Protein AF-M1ERS5-F1 (afdb_monomer)

InterPro domains:
  IPR036941 Receptor L-domain superfamily [G3DSA:3.80.20.20] (13-73)

Structure (mmCIF, N/CA/C/O backbone):
data_AF-M1ERS5-F1
#
_entry.id   AF-M1ERS5-F1
#
loop_
_atom_site.group_PDB
_atom_site.id
_atom_site.type_symbol
_atom_site.label_atom_id
_atom_site.label_alt_id
_atom_site.label_comp_id
_atom_site.label_asym_id
_atom_site.label_entity_id
_atom_site.label_seq_id
_atom_site.pdbx_PDB_ins_code
_atom_site.Cartn_x
_atom_site.Cartn_y
_atom_site.Cartn_z
_atom_site.occupancy
_atom_site.B_iso_or_equiv
_atom_site.auth_seq_id
_atom_site.auth_comp_id
_atom_site.auth_asym_id
_atom_site.auth_atom_id
_atom_site.pdbx_PDB_model_num
ATOM 1 N N . GLU A 1 1 ? 28.336 -0.125 -26.155 1.00 53.84 1 GLU A N 1
ATOM 2 C CA . GLU A 1 1 ? 27.143 0.703 -26.429 1.00 53.84 1 GLU A CA 1
ATOM 3 C C . GLU A 1 1 ? 27.620 2.121 -26.701 1.00 53.84 1 GLU A C 1
ATOM 5 O O . GLU A 1 1 ? 28.334 2.650 -25.861 1.00 53.84 1 GLU A O 1
ATOM 10 N N . ASP A 1 2 ? 27.315 2.683 -27.872 1.00 71.69 2 ASP A N 1
ATOM 11 C CA . ASP A 1 2 ? 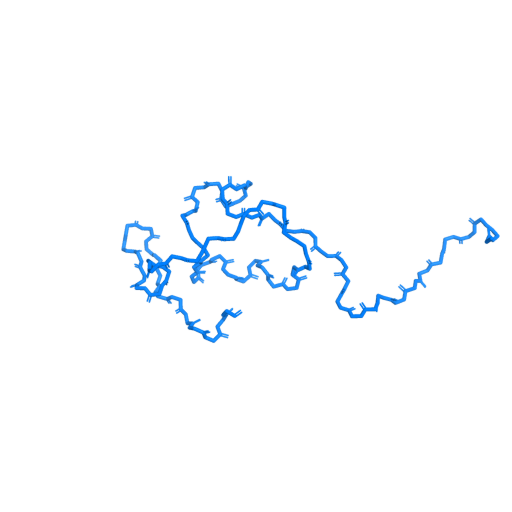27.928 3.887 -28.480 1.00 71.69 2 ASP A CA 1
ATOM 12 C C . ASP A 1 2 ? 27.687 5.229 -27.749 1.00 71.69 2 ASP A C 1
ATOM 14 O O . ASP A 1 2 ? 27.460 6.257 -28.377 1.00 71.69 2 ASP A O 1
ATOM 18 N N . GLY A 1 3 ? 27.653 5.249 -26.414 1.00 84.00 3 GLY A N 1
ATOM 19 C CA . GLY A 1 3 ? 27.424 6.458 -25.611 1.00 84.00 3 GLY A CA 1
ATOM 20 C C . GLY A 1 3 ? 26.005 7.037 -25.706 1.00 84.00 3 GLY A C 1
ATOM 21 O O . GLY A 1 3 ? 25.687 8.005 -25.018 1.00 84.00 3 GLY A O 1
ATOM 22 N N . VAL A 1 4 ? 25.126 6.438 -26.514 1.00 88.00 4 VAL A N 1
ATOM 23 C CA . VAL A 1 4 ? 23.735 6.871 -26.682 1.00 88.00 4 VAL A CA 1
ATOM 24 C C . VAL A 1 4 ? 22.833 6.146 -25.687 1.00 88.00 4 VAL A C 1
ATOM 26 O O . VAL A 1 4 ? 22.764 4.917 -25.670 1.00 88.00 4 VAL A O 1
ATOM 29 N N . ARG A 1 5 ? 22.084 6.910 -24.885 1.00 90.00 5 ARG A N 1
ATOM 30 C CA . ARG A 1 5 ? 21.048 6.365 -23.997 1.00 90.00 5 ARG A CA 1
ATOM 31 C C . ARG A 1 5 ? 19.894 5.812 -24.835 1.00 90.00 5 ARG A C 1
ATOM 33 O O . ARG A 1 5 ? 19.307 6.540 -25.631 1.00 90.00 5 ARG A O 1
ATOM 40 N N . LYS A 1 6 ? 19.554 4.537 -24.639 1.00 90.81 6 LYS A N 1
ATOM 41 C CA . LYS A 1 6 ? 18.437 3.863 -25.316 1.00 90.81 6 LYS A CA 1
ATOM 42 C C . LYS A 1 6 ? 17.375 3.464 -24.299 1.00 90.81 6 LYS A C 1
ATOM 44 O O . LYS A 1 6 ? 17.695 3.029 -23.196 1.00 90.81 6 LYS A O 1
ATOM 49 N N . CYS A 1 7 ? 16.108 3.584 -24.678 1.00 92.25 7 CYS A N 1
ATOM 50 C CA . CYS A 1 7 ? 15.004 3.045 -23.892 1.00 92.25 7 CYS A CA 1
ATOM 51 C C . CYS A 1 7 ? 14.761 1.585 -24.292 1.00 92.25 7 CYS A C 1
ATOM 53 O O . CYS A 1 7 ? 14.630 1.280 -25.477 1.00 92.25 7 CYS A O 1
ATOM 55 N N . LYS A 1 8 ? 14.645 0.693 -23.306 1.00 94.00 8 LYS A N 1
ATOM 56 C CA . LYS A 1 8 ? 14.128 -0.671 -23.485 1.00 94.00 8 LYS A CA 1
ATOM 57 C C . LYS A 1 8 ? 12.781 -0.761 -22.771 1.00 94.00 8 LYS A C 1
ATOM 59 O O . LYS A 1 8 ? 12.610 -0.168 -21.706 1.00 94.00 8 LYS A O 1
ATOM 64 N N . LYS A 1 9 ? 11.826 -1.496 -23.345 1.00 94.81 9 LYS A N 1
ATOM 65 C CA . LYS A 1 9 ? 10.599 -1.851 -22.620 1.00 94.81 9 LYS A CA 1
ATOM 66 C C . LYS A 1 9 ? 10.960 -2.672 -21.378 1.00 94.81 9 LYS A C 1
ATOM 68 O O . LYS A 1 9 ? 11.844 -3.526 -21.442 1.00 94.81 9 LYS A O 1
ATOM 73 N N . CYS A 1 10 ? 10.270 -2.406 -20.275 1.00 94.62 10 CYS A N 1
ATOM 74 C CA . CYS A 1 10 ? 10.369 -3.219 -19.070 1.00 94.62 10 CYS A CA 1
ATOM 75 C C . CYS A 1 10 ? 9.846 -4.633 -19.358 1.00 94.62 10 CYS A C 1
ATOM 77 O O . CYS A 1 10 ? 8.883 -4.805 -20.109 1.00 94.62 10 CYS A O 1
ATOM 79 N N . GLU A 1 11 ? 10.480 -5.637 -18.763 1.00 93.75 11 GLU A N 1
ATOM 80 C CA . GLU A 1 11 ? 9.932 -6.991 -18.722 1.00 93.75 11 GLU A CA 1
ATOM 81 C C . GLU A 1 11 ? 8.896 -7.028 -17.592 1.00 93.75 11 GLU A C 1
ATOM 83 O O . GLU A 1 11 ? 9.242 -6.952 -16.416 1.00 93.75 11 GLU A O 1
ATOM 88 N N . GLY A 1 12 ? 7.611 -7.044 -17.962 1.00 93.25 12 GLY A N 1
ATOM 89 C CA . GLY A 1 12 ? 6.506 -6.856 -17.018 1.00 93.25 12 GLY A CA 1
ATOM 90 C C . GLY A 1 12 ? 6.311 -5.391 -16.586 1.00 93.25 12 GLY A C 1
ATOM 91 O O . GLY A 1 12 ? 6.697 -4.469 -17.315 1.00 93.25 12 GLY A O 1
ATOM 92 N N . PRO A 1 13 ? 5.672 -5.145 -15.424 1.00 93.38 13 PRO A N 1
ATOM 93 C CA . PRO A 1 13 ? 5.526 -3.803 -14.869 1.00 93.38 13 PRO A CA 1
ATOM 94 C C . PRO A 1 13 ? 6.887 -3.140 -14.631 1.00 93.38 13 PRO A C 1
ATOM 96 O O . PRO A 1 13 ? 7.817 -3.760 -14.118 1.00 93.38 13 PRO A O 1
ATOM 99 N N . CYS A 1 14 ? 7.011 -1.860 -14.982 1.00 95.00 14 CYS A N 1
ATOM 100 C CA . CYS A 1 14 ? 8.244 -1.123 -14.726 1.00 95.00 14 CYS A CA 1
ATOM 101 C C . CYS A 1 14 ? 8.507 -0.965 -13.226 1.00 95.00 14 CYS A C 1
ATOM 103 O O . CYS A 1 14 ? 7.577 -0.810 -12.434 1.00 95.00 14 CYS A O 1
ATOM 105 N N . ARG A 1 15 ? 9.794 -0.952 -12.854 1.00 96.06 15 ARG A N 1
ATOM 106 C CA . ARG A 1 15 ? 10.219 -0.832 -11.459 1.00 96.06 15 ARG A CA 1
ATOM 107 C C . ARG A 1 15 ? 9.649 0.442 -10.829 1.00 96.06 15 ARG A C 1
ATOM 109 O O . ARG A 1 15 ? 10.019 1.546 -11.221 1.00 96.06 15 ARG A O 1
ATOM 116 N N . LYS A 1 16 ? 8.813 0.272 -9.807 1.00 96.69 16 LYS A N 1
ATOM 117 C CA . LYS A 1 16 ? 8.283 1.342 -8.956 1.00 96.69 16 LYS A CA 1
ATOM 118 C C . LYS A 1 16 ? 8.524 0.956 -7.501 1.00 96.69 16 LYS A C 1
ATOM 120 O O . LYS A 1 16 ? 8.041 -0.083 -7.050 1.00 96.69 16 LYS A O 1
ATOM 125 N N . VAL A 1 17 ? 9.290 1.783 -6.793 1.00 96.88 17 VAL A N 1
ATOM 126 C CA . VAL A 1 17 ? 9.529 1.628 -5.354 1.00 96.88 17 VAL A CA 1
ATOM 127 C C . VAL A 1 17 ? 8.494 2.458 -4.603 1.00 96.88 17 VAL A C 1
ATOM 129 O O . VAL A 1 17 ? 8.286 3.620 -4.946 1.00 96.88 17 VAL A O 1
ATOM 132 N N . CYS A 1 18 ? 7.849 1.860 -3.607 1.00 97.69 18 CYS A N 1
ATOM 133 C CA . CYS A 1 18 ? 6.845 2.506 -2.764 1.00 97.69 18 CYS A C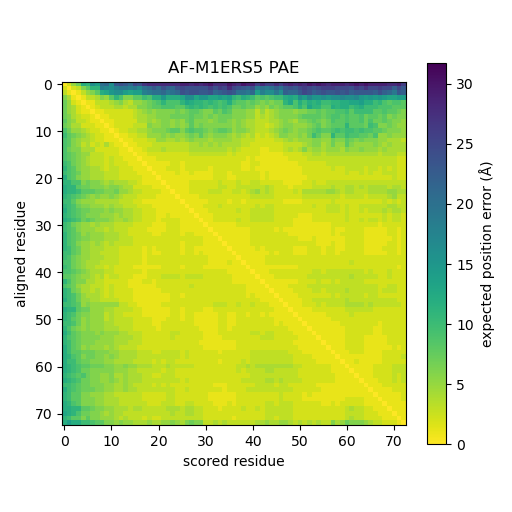A 1
ATOM 134 C C . CYS A 1 18 ? 7.212 2.344 -1.289 1.00 97.69 18 CYS A C 1
ATOM 136 O O . CYS A 1 18 ? 7.898 1.387 -0.927 1.00 97.69 18 CYS A O 1
ATOM 138 N N . ASN A 1 19 ? 6.771 3.269 -0.442 1.00 98.25 19 ASN A N 1
ATOM 139 C CA . ASN A 1 19 ? 7.013 3.171 0.995 1.00 98.25 19 ASN A CA 1
ATOM 140 C C . ASN A 1 19 ? 6.147 2.067 1.611 1.00 98.25 19 ASN A C 1
ATOM 142 O O . ASN A 1 19 ? 5.008 1.857 1.197 1.00 98.25 19 ASN A O 1
ATOM 146 N N . GLY A 1 20 ? 6.704 1.358 2.588 1.00 98.00 20 GLY A N 1
ATOM 147 C CA . GLY A 1 20 ? 5.967 0.430 3.436 1.00 98.00 20 GLY A CA 1
ATOM 148 C C . GLY A 1 20 ? 5.254 1.137 4.587 1.00 98.00 20 GLY A C 1
ATOM 149 O O . GLY A 1 20 ? 5.441 2.332 4.831 1.00 98.00 20 GLY A O 1
ATOM 150 N N . ILE A 1 21 ? 4.449 0.373 5.315 1.00 98.12 21 ILE A N 1
ATOM 151 C CA . ILE A 1 21 ? 3.789 0.808 6.545 1.00 98.12 21 ILE A CA 1
ATOM 152 C C . ILE A 1 21 ? 4.840 1.273 7.565 1.00 98.12 21 ILE A C 1
ATOM 154 O O . ILE A 1 21 ? 5.918 0.693 7.665 1.00 98.12 21 ILE A O 1
ATOM 158 N N . GLY A 1 22 ? 4.547 2.349 8.300 1.00 96.12 22 GLY A N 1
ATOM 159 C CA . GLY A 1 22 ? 5.476 2.954 9.259 1.00 96.12 22 GLY A CA 1
ATOM 160 C C . GLY A 1 22 ? 6.524 3.887 8.637 1.00 96.12 22 GLY A C 1
ATOM 161 O O . GLY A 1 22 ? 7.298 4.501 9.373 1.00 96.12 22 GLY A O 1
ATOM 162 N N . ILE A 1 23 ? 6.538 4.059 7.308 1.00 96.75 23 ILE A N 1
ATOM 163 C CA . ILE A 1 23 ? 7.510 4.901 6.597 1.00 96.75 23 ILE A CA 1
ATOM 164 C C . ILE A 1 23 ? 6.807 5.978 5.765 1.00 96.75 23 ILE A C 1
ATOM 166 O O . ILE A 1 23 ? 5.827 5.721 5.068 1.00 96.75 23 ILE A O 1
ATOM 170 N N . GLY A 1 24 ? 7.351 7.199 5.800 1.00 95.38 24 GLY A N 1
ATOM 171 C CA . GLY A 1 24 ? 6.903 8.309 4.959 1.00 95.38 24 GLY A CA 1
ATOM 172 C C . GLY A 1 24 ? 5.423 8.631 5.163 1.00 95.38 24 GLY A C 1
ATOM 173 O O . GLY A 1 24 ? 4.994 8.925 6.276 1.00 95.38 24 GLY A O 1
ATOM 174 N N . GLU A 1 25 ? 4.649 8.551 4.084 1.00 94.69 25 GLU A N 1
ATOM 175 C CA . GLU A 1 25 ? 3.200 8.794 4.088 1.00 94.69 25 GLU A CA 1
ATOM 176 C C . GLU A 1 25 ? 2.404 7.783 4.935 1.00 94.69 25 GLU A C 1
ATOM 178 O O . GLU A 1 25 ? 1.292 8.084 5.358 1.00 94.69 25 GLU A O 1
ATOM 183 N N . PHE A 1 26 ? 2.985 6.619 5.253 1.00 96.88 26 PHE A N 1
ATOM 184 C CA . PHE A 1 26 ? 2.352 5.582 6.072 1.00 96.88 26 PHE A CA 1
ATOM 185 C C . PHE A 1 26 ? 2.890 5.523 7.505 1.00 96.88 26 PHE A C 1
ATOM 187 O O . PHE A 1 26 ? 2.660 4.532 8.197 1.00 96.88 26 PHE A O 1
ATOM 194 N N . LYS A 1 27 ? 3.601 6.558 7.970 1.00 96.62 27 LYS A N 1
ATOM 19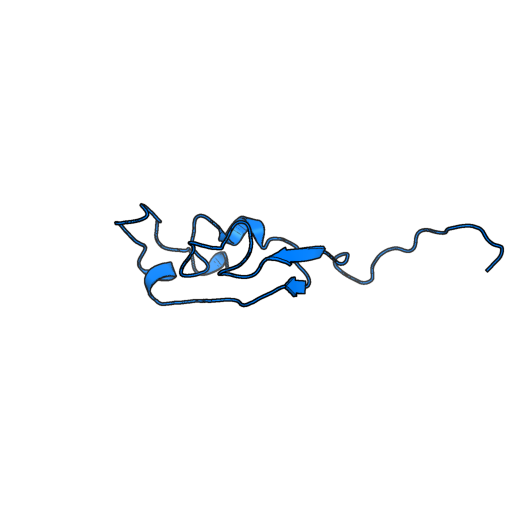5 C CA . LYS A 1 27 ? 4.236 6.580 9.298 1.00 96.62 27 LYS A CA 1
ATOM 196 C C . LYS A 1 27 ? 3.265 6.289 10.446 1.00 96.62 27 LYS A C 1
ATOM 198 O O . LYS A 1 27 ? 3.568 5.462 11.297 1.00 96.62 27 LYS A O 1
ATOM 203 N N . ASP A 1 28 ? 2.096 6.921 10.425 1.00 95.38 28 ASP A N 1
ATOM 204 C CA . ASP A 1 28 ? 1.077 6.781 11.477 1.00 95.38 28 ASP A CA 1
ATOM 205 C C . ASP A 1 28 ? -0.008 5.756 11.101 1.00 95.38 28 ASP A C 1
ATOM 207 O O . ASP A 1 28 ? -1.085 5.698 11.692 1.00 95.38 28 ASP A O 1
ATOM 211 N N . THR A 1 29 ? 0.259 4.946 10.074 1.00 96.25 29 THR A N 1
ATOM 212 C CA . THR A 1 29 ? -0.652 3.906 9.609 1.00 96.25 29 THR A CA 1
ATOM 213 C C . THR A 1 29 ? 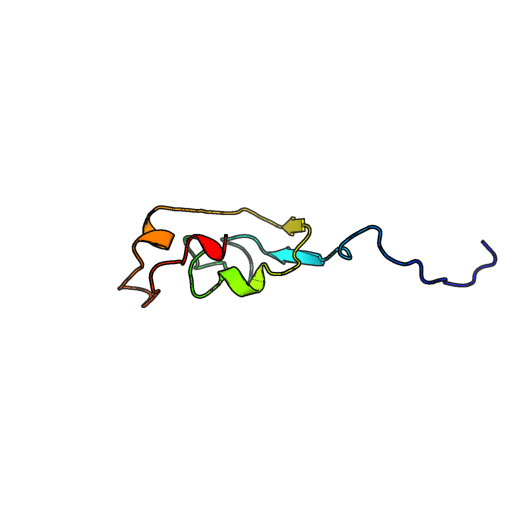-0.317 2.588 10.290 1.00 96.25 29 THR A C 1
ATOM 215 O O . THR A 1 29 ? 0.817 2.127 10.250 1.00 96.25 29 THR A O 1
ATOM 218 N N . LEU A 1 30 ? -1.325 1.944 10.877 1.00 96.25 30 LEU A N 1
ATOM 219 C CA . LEU A 1 30 ? -1.145 0.662 11.559 1.00 96.25 30 LEU A CA 1
ATOM 220 C C . LEU A 1 30 ? -1.084 -0.533 10.585 1.00 96.25 30 LEU A C 1
ATOM 222 O O . LEU A 1 30 ? -0.359 -1.498 10.822 1.00 96.25 30 LEU A O 1
ATOM 226 N N . SER A 1 31 ? -1.866 -0.488 9.503 1.00 98.00 31 SER A N 1
ATOM 227 C CA . SER A 1 31 ? -2.026 -1.583 8.539 1.00 98.00 31 SER A CA 1
ATOM 228 C C . SER A 1 31 ? -2.448 -1.061 7.162 1.00 98.00 31 SER A C 1
ATOM 230 O O . SER A 1 31 ? -3.062 0.005 7.052 1.00 98.00 31 SER A O 1
ATOM 232 N N . ILE A 1 32 ? -2.156 -1.831 6.113 1.00 98.12 32 ILE A N 1
ATOM 233 C CA . ILE A 1 32 ? -2.771 -1.657 4.794 1.00 98.12 32 ILE A CA 1
ATOM 234 C C . ILE A 1 32 ? -4.287 -1.754 4.963 1.00 98.12 32 ILE A C 1
ATOM 236 O O . ILE A 1 32 ? -4.786 -2.692 5.577 1.00 98.12 32 ILE A O 1
ATOM 240 N N . ASN A 1 33 ? -5.022 -0.770 4.460 1.00 97.81 33 ASN A N 1
ATOM 241 C CA . ASN A 1 33 ? -6.454 -0.630 4.693 1.00 97.81 33 ASN A CA 1
ATOM 242 C C . ASN A 1 33 ? -7.159 0.006 3.481 1.00 97.81 33 ASN A C 1
ATOM 244 O O . ASN A 1 33 ? -6.525 0.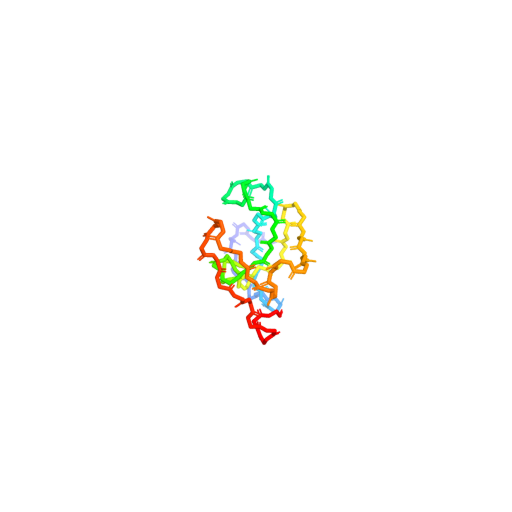356 2.484 1.00 97.81 33 ASN A O 1
ATOM 248 N N . ALA A 1 34 ? -8.480 0.186 3.573 1.00 97.75 34 ALA A N 1
ATOM 249 C CA . ALA A 1 34 ? -9.298 0.697 2.472 1.00 97.75 34 ALA A CA 1
ATOM 250 C C . ALA A 1 34 ? -8.897 2.098 1.967 1.00 97.75 34 ALA A C 1
ATOM 252 O O . ALA A 1 34 ? -9.157 2.425 0.808 1.00 97.75 34 ALA A O 1
ATOM 253 N N . THR A 1 35 ? -8.275 2.940 2.802 1.00 97.19 35 THR A N 1
ATOM 254 C CA . THR A 1 35 ? -7.887 4.301 2.403 1.00 97.19 35 THR A CA 1
ATOM 255 C C . THR A 1 35 ? -6.516 4.344 1.736 1.00 97.19 35 THR A C 1
ATOM 257 O O . THR A 1 35 ? -6.312 5.150 0.827 1.00 97.19 35 THR A O 1
ATOM 260 N N . ASN A 1 36 ? -5.587 3.465 2.124 1.00 97.12 36 ASN A N 1
ATOM 261 C CA . ASN A 1 36 ? -4.219 3.492 1.608 1.00 97.12 36 ASN A CA 1
ATOM 262 C C . ASN A 1 36 ? -3.918 2.462 0.505 1.00 97.12 36 ASN A C 1
ATOM 264 O O . ASN A 1 36 ? -3.019 2.726 -0.292 1.00 97.12 36 ASN A O 1
ATOM 268 N N . ILE A 1 37 ? -4.678 1.367 0.369 1.00 97.75 37 ILE A N 1
ATOM 269 C CA . ILE A 1 37 ? -4.328 0.245 -0.526 1.00 97.75 37 ILE A CA 1
ATOM 270 C C . ILE A 1 37 ? -4.085 0.662 -1.985 1.00 97.75 37 ILE A C 1
ATOM 272 O O . ILE A 1 37 ? -3.181 0.162 -2.650 1.00 97.75 37 ILE A O 1
ATOM 27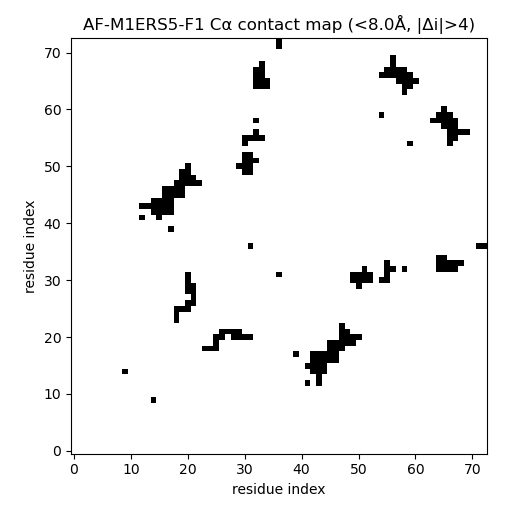6 N N . LYS A 1 38 ? -4.806 1.680 -2.465 1.00 96.62 38 LYS A N 1
ATOM 277 C CA . LYS A 1 38 ? -4.668 2.206 -3.833 1.00 96.62 38 LYS A CA 1
ATOM 278 C C . LYS A 1 38 ? -3.288 2.805 -4.130 1.00 96.62 38 LYS A C 1
ATOM 280 O O . LYS A 1 38 ? -2.885 2.831 -5.293 1.00 96.62 38 LYS A O 1
ATOM 285 N N . HIS A 1 39 ? -2.546 3.244 -3.115 1.00 96.06 39 HIS A N 1
ATOM 286 C CA . HIS A 1 39 ? -1.188 3.774 -3.279 1.00 96.06 39 HIS A CA 1
ATOM 287 C C . HIS A 1 39 ? -0.194 2.674 -3.674 1.00 96.06 39 HIS A C 1
ATOM 289 O O . HIS A 1 39 ? 0.756 2.934 -4.418 1.00 96.06 39 HIS A O 1
ATOM 295 N N . PHE A 1 40 ? -0.473 1.431 -3.268 1.00 96.56 40 PHE A N 1
ATOM 296 C CA . PHE A 1 40 ? 0.337 0.256 -3.584 1.00 96.56 40 PHE A CA 1
ATOM 297 C C . PHE A 1 40 ? 0.145 -0.243 -5.025 1.00 96.56 40 PHE A C 1
ATOM 299 O O . PHE A 1 40 ? 0.863 -1.133 -5.485 1.00 96.56 40 PHE A O 1
ATOM 306 N N . LYS A 1 41 ? -0.771 0.360 -5.794 1.00 95.38 41 LYS A N 1
ATOM 307 C CA . LYS A 1 41 ? -1.005 -0.019 -7.189 1.00 95.38 41 LYS A CA 1
ATOM 308 C C . LYS A 1 41 ? 0.266 0.142 -8.027 1.00 95.38 41 LYS A C 1
ATOM 310 O O . LYS A 1 41 ? 0.917 1.196 -8.032 1.00 95.38 41 LYS A O 1
ATOM 315 N N . ASN A 1 42 ? 0.587 -0.912 -8.777 1.00 95.38 42 ASN A N 1
ATOM 316 C CA . ASN A 1 42 ? 1.778 -1.039 -9.622 1.00 95.38 42 ASN A CA 1
ATOM 317 C C . ASN A 1 42 ? 3.115 -0.896 -8.873 1.00 95.38 42 ASN A C 1
ATOM 319 O O . ASN A 1 42 ? 4.144 -0.694 -9.514 1.00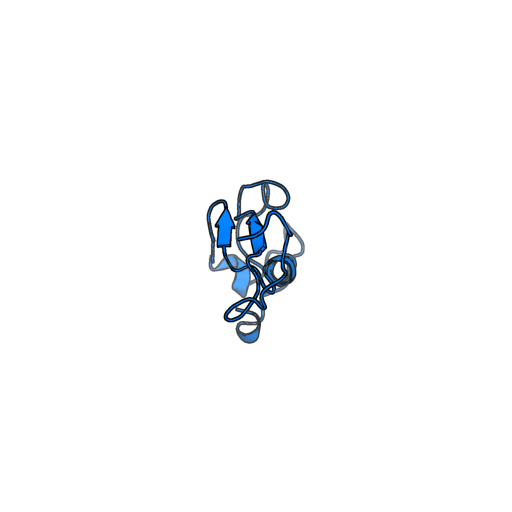 95.38 42 ASN A O 1
ATOM 323 N N . CYS A 1 43 ? 3.127 -0.963 -7.540 1.00 97.12 43 CYS A N 1
ATOM 324 C CA . CYS A 1 43 ? 4.373 -1.044 -6.790 1.00 97.12 43 CYS A CA 1
ATOM 325 C C . CYS A 1 43 ? 5.005 -2.413 -7.037 1.00 97.12 43 CYS A C 1
ATOM 327 O O . CYS A 1 43 ? 4.364 -3.443 -6.854 1.00 97.12 43 CYS A O 1
ATOM 329 N N . THR A 1 44 ? 6.262 -2.423 -7.470 1.00 97.25 44 THR A N 1
ATOM 330 C CA . THR A 1 44 ? 7.015 -3.661 -7.730 1.00 97.25 44 THR A CA 1
ATOM 331 C C . THR A 1 44 ? 8.028 -3.952 -6.629 1.00 97.25 44 THR A C 1
ATOM 333 O O . THR A 1 44 ? 8.612 -5.027 -6.594 1.00 97.25 44 THR A O 1
ATOM 336 N N . SER A 1 45 ? 8.303 -2.967 -5.774 1.00 97.50 45 SER A N 1
ATOM 337 C CA . SER A 1 45 ? 9.211 -3.073 -4.639 1.00 97.50 45 SER A CA 1
ATOM 338 C C . SER A 1 45 ? 8.701 -2.184 -3.519 1.00 97.50 45 SER A C 1
ATOM 340 O O . SER A 1 45 ? 8.315 -1.039 -3.761 1.00 97.50 45 SER A O 1
ATOM 342 N N . ILE A 1 46 ? 8.757 -2.692 -2.295 1.00 97.94 46 ILE A N 1
ATOM 343 C CA . ILE A 1 46 ? 8.391 -1.944 -1.096 1.00 97.94 46 ILE A CA 1
ATOM 344 C C . ILE A 1 46 ? 9.663 -1.637 -0.314 1.00 9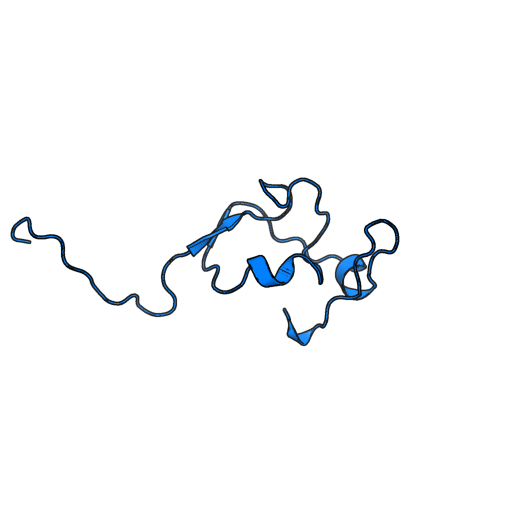7.94 46 ILE A C 1
ATOM 346 O O . ILE A 1 46 ? 10.524 -2.499 -0.156 1.00 97.94 46 ILE A O 1
ATOM 350 N N . SER A 1 47 ? 9.801 -0.389 0.115 1.00 97.81 47 SER A N 1
ATOM 351 C CA . SER A 1 47 ? 10.841 0.057 1.033 1.00 97.81 47 SER A CA 1
ATOM 352 C C . SER A 1 47 ? 10.225 0.162 2.423 1.00 97.81 47 SER A C 1
ATOM 354 O O . SER A 1 47 ? 9.538 1.143 2.705 1.00 97.81 47 SER A O 1
ATOM 356 N N . GLY A 1 48 ? 10.448 -0.851 3.259 1.00 96.56 48 GLY A N 1
ATOM 357 C CA . GLY A 1 48 ? 9.796 -1.022 4.561 1.00 96.56 48 GLY A CA 1
ATOM 358 C C . GLY A 1 48 ? 8.908 -2.261 4.592 1.00 96.56 48 GLY A C 1
ATOM 359 O O . GLY A 1 48 ? 9.094 -3.175 3.789 1.00 96.56 48 GLY A O 1
ATOM 360 N N . ASP A 1 49 ? 7.924 -2.255 5.489 1.00 97.88 49 ASP A N 1
ATOM 361 C CA . ASP A 1 49 ? 7.112 -3.432 5.797 1.00 97.88 49 ASP A CA 1
ATOM 362 C C . ASP A 1 49 ? 5.693 -3.363 5.217 1.00 97.88 49 ASP A C 1
ATOM 364 O O . ASP A 1 49 ? 5.151 -2.295 4.918 1.00 97.88 49 ASP A O 1
ATOM 368 N N . LEU A 1 50 ? 5.059 -4.528 5.080 1.00 97.94 50 LEU A N 1
ATOM 369 C CA . LEU A 1 50 ? 3.637 -4.655 4.769 1.00 97.94 50 LEU A CA 1
ATOM 370 C C . LEU A 1 50 ? 2.922 -5.257 5.976 1.00 97.94 50 LEU A C 1
ATOM 372 O O . LEU A 1 50 ? 3.164 -6.405 6.342 1.00 97.94 50 LEU A O 1
ATOM 376 N N . HIS A 1 51 ? 2.023 -4.491 6.591 1.00 98.19 51 HIS A N 1
ATOM 377 C CA . HIS A 1 51 ? 1.218 -4.963 7.717 1.00 98.19 51 HIS A CA 1
ATOM 378 C C . HIS A 1 51 ? -0.219 -5.210 7.266 1.00 98.19 51 HIS A C 1
ATOM 380 O O . HIS A 1 51 ? -0.932 -4.265 6.924 1.00 98.19 51 HIS A O 1
ATOM 386 N N . ILE A 1 52 ? -0.669 -6.462 7.325 1.00 97.50 52 ILE A N 1
ATOM 387 C CA . ILE A 1 52 ? -2.064 -6.850 7.083 1.00 97.50 52 ILE A CA 1
ATOM 388 C C . ILE A 1 52 ? -2.619 -7.393 8.397 1.00 97.50 52 ILE A C 1
ATOM 390 O O . ILE A 1 52 ? -2.308 -8.509 8.807 1.00 97.50 52 ILE A O 1
ATOM 394 N N . LEU A 1 53 ? -3.406 -6.575 9.088 1.00 98.00 53 LEU A N 1
ATOM 395 C CA . LEU A 1 53 ? -3.936 -6.879 10.412 1.00 98.00 53 LEU A CA 1
ATOM 396 C C . LEU A 1 53 ? -5.461 -7.046 10.362 1.00 98.00 53 LEU A C 1
ATOM 398 O O . LEU A 1 53 ? -6.113 -6.466 9.493 1.00 98.00 53 LEU A O 1
ATOM 402 N N . PRO A 1 54 ? -6.080 -7.750 11.330 1.00 97.81 54 PRO A N 1
ATOM 403 C CA . PRO A 1 54 ? -7.533 -7.951 11.354 1.00 97.81 54 PRO A CA 1
ATOM 404 C C . PRO A 1 54 ? -8.362 -6.657 11.327 1.00 97.81 54 PRO A C 1
ATOM 406 O O . PRO A 1 54 ? -9.488 -6.658 10.834 1.00 97.81 54 PRO A O 1
ATOM 409 N N . VAL A 1 55 ? -7.811 -5.551 11.838 1.00 97.44 55 VAL A N 1
ATOM 410 C CA . VAL A 1 55 ? -8.460 -4.231 11.821 1.00 97.44 55 VAL A CA 1
ATOM 411 C C . VAL A 1 55 ? -8.704 -3.717 10.397 1.00 97.44 55 VAL A C 1
ATOM 413 O O . VAL A 1 55 ? -9.710 -3.057 10.161 1.00 97.44 55 VAL A O 1
ATOM 416 N N . ALA A 1 56 ? -7.865 -4.091 9.423 1.00 97.75 56 ALA A N 1
ATOM 417 C CA . ALA A 1 56 ? -8.056 -3.713 8.025 1.00 97.75 56 ALA A CA 1
ATOM 418 C C . ALA A 1 56 ? -9.393 -4.231 7.476 1.00 97.75 56 ALA A C 1
ATOM 420 O O . ALA A 1 56 ? -10.118 -3.500 6.811 1.00 97.75 56 ALA A O 1
ATOM 421 N N . PHE A 1 57 ? -9.753 -5.471 7.814 1.00 97.88 57 PHE A N 1
ATOM 422 C CA . PHE A 1 57 ? -10.975 -6.120 7.331 1.00 97.88 57 PHE A CA 1
ATOM 423 C C . PHE A 1 57 ? -12.215 -5.786 8.162 1.00 97.88 57 PHE A C 1
ATOM 425 O O . PHE A 1 57 ? -13.329 -5.888 7.664 1.00 97.88 57 PHE A O 1
ATOM 432 N N . ARG A 1 58 ? -12.049 -5.399 9.432 1.00 97.69 58 ARG A N 1
ATOM 433 C CA . ARG A 1 58 ? -13.168 -4.965 10.288 1.00 97.69 58 ARG A CA 1
ATOM 434 C C . ARG A 1 58 ? -13.492 -3.479 10.134 1.00 97.69 58 ARG A C 1
ATOM 436 O O . ARG A 1 58 ? -14.586 -3.065 10.505 1.00 97.69 58 ARG A O 1
ATOM 443 N N . GLY A 1 59 ? -12.559 -2.703 9.588 1.00 97.00 59 GLY A N 1
ATOM 444 C CA . GLY A 1 59 ? -12.589 -1.250 9.652 1.00 97.00 59 GLY A CA 1
ATOM 445 C C . GLY A 1 59 ? -12.138 -0.734 11.020 1.00 97.00 59 GLY A C 1
ATOM 446 O O . GLY A 1 59 ? -12.001 -1.481 11.992 1.00 97.00 59 GLY A O 1
ATOM 447 N N . ASP A 1 60 ? -11.912 0.570 11.081 1.00 97.56 60 ASP A N 1
ATOM 448 C CA . ASP A 1 60 ? -11.472 1.280 12.274 1.00 97.56 60 ASP A CA 1
ATOM 449 C C . ASP A 1 60 ? -12.250 2.592 12.414 1.00 97.56 60 ASP A C 1
ATOM 451 O O . ASP A 1 60 ? -12.090 3.526 11.627 1.00 97.56 60 ASP A O 1
ATOM 455 N N . SER A 1 61 ? -13.101 2.673 13.435 1.00 96.94 61 SER A N 1
ATOM 456 C CA . SER A 1 61 ? -13.914 3.859 13.704 1.00 96.94 61 SER A CA 1
ATOM 457 C C . SER A 1 61 ? -13.096 5.043 14.222 1.00 96.94 61 SER A C 1
ATOM 459 O O . SER A 1 61 ? -13.494 6.185 13.986 1.00 96.94 61 SER A O 1
ATOM 461 N N . PHE A 1 62 ? -11.951 4.805 14.872 1.00 96.38 62 PHE A N 1
ATOM 462 C CA . PHE A 1 62 ? -11.095 5.867 15.401 1.00 96.38 62 PHE A CA 1
ATOM 463 C C . PHE A 1 62 ? -10.461 6.668 14.261 1.00 96.38 62 PHE A C 1
ATOM 465 O O . PHE A 1 62 ? -10.539 7.895 14.239 1.00 96.38 62 PHE A O 1
ATOM 472 N N . THR A 1 63 ? -9.921 5.969 13.260 1.00 95.56 63 THR A N 1
ATOM 473 C CA . THR A 1 63 ? -9.369 6.586 12.042 1.00 95.56 63 THR A CA 1
ATOM 474 C C . THR A 1 63 ? -10.409 6.821 10.943 1.00 95.56 63 THR A C 1
ATOM 476 O O . THR A 1 63 ? -10.074 7.354 9.887 1.00 95.56 63 THR A O 1
ATOM 479 N N . ARG A 1 64 ? -11.682 6.466 11.183 1.00 96.94 64 ARG A N 1
ATOM 480 C CA . ARG A 1 64 ? -12.790 6.515 10.205 1.00 96.94 64 ARG A CA 1
ATOM 481 C C . ARG A 1 64 ? -12.488 5.732 8.923 1.00 96.94 64 ARG A C 1
ATOM 483 O O . ARG A 1 64 ? -12.901 6.112 7.828 1.00 96.94 64 ARG A O 1
ATOM 490 N N . THR A 1 65 ? -11.773 4.627 9.073 1.00 97.50 65 THR A N 1
ATOM 491 C CA . THR A 1 65 ? -11.397 3.729 7.989 1.00 97.50 65 THR A CA 1
ATOM 492 C C . THR A 1 65 ? -12.468 2.660 7.819 1.00 97.50 65 THR A C 1
ATOM 494 O O . THR A 1 65 ? -12.798 1.935 8.757 1.00 97.50 65 THR A O 1
ATOM 497 N N . LEU A 1 66 ? -13.016 2.545 6.612 1.00 97.88 66 LEU A N 1
ATOM 498 C CA . LEU A 1 66 ? -13.976 1.493 6.283 1.00 97.88 66 LEU A CA 1
ATOM 499 C C . LEU A 1 66 ? -13.291 0.114 6.186 1.00 97.88 66 LEU A C 1
ATOM 501 O O . LEU A 1 66 ? -12.082 0.053 5.947 1.00 97.88 66 LEU A O 1
ATOM 505 N N . PRO A 1 67 ? -14.051 -0.987 6.336 1.00 98.19 67 PRO A N 1
ATOM 506 C CA . PRO A 1 67 ? -13.575 -2.332 6.025 1.00 98.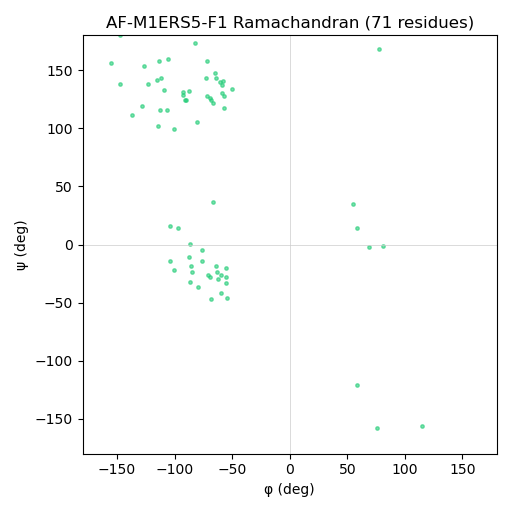19 67 PRO A CA 1
ATOM 507 C C . PRO A 1 67 ? -12.937 -2.418 4.633 1.00 98.19 67 PRO A C 1
ATOM 509 O O . PRO A 1 67 ? -13.501 -1.928 3.653 1.00 98.19 67 PRO A O 1
ATOM 512 N N . LEU A 1 68 ? -11.771 -3.055 4.544 1.00 98.25 68 LEU A N 1
ATOM 513 C CA . LEU A 1 68 ? -11.098 -3.351 3.284 1.00 98.25 68 LEU A CA 1
ATOM 514 C C . LEU A 1 68 ? -11.838 -4.462 2.528 1.00 98.25 68 LEU A C 1
ATOM 516 O O . LEU A 1 68 ? -12.074 -5.533 3.088 1.00 98.25 68 LEU A O 1
ATOM 520 N N . ASP A 1 69 ? -12.166 -4.219 1.255 1.00 97.50 69 ASP A N 1
ATOM 521 C CA . ASP A 1 69 ? -12.677 -5.261 0.359 1.00 97.50 69 ASP A CA 1
ATOM 522 C C . ASP A 1 69 ? -11.564 -6.294 0.105 1.00 97.50 69 ASP A C 1
ATOM 524 O O . ASP A 1 69 ? -10.506 -5.922 -0.410 1.00 97.50 69 ASP A O 1
ATOM 528 N N . PRO A 1 70 ? -11.772 -7.587 0.422 1.00 95.56 70 PRO A N 1
ATOM 529 C CA . PRO A 1 70 ? -10.791 -8.633 0.145 1.00 95.56 70 PRO A CA 1
ATOM 530 C C . PRO A 1 70 ? -10.358 -8.735 -1.325 1.00 95.56 70 PRO A C 1
ATOM 532 O O . PRO A 1 70 ? -9.309 -9.307 -1.589 1.00 95.56 70 PRO A O 1
ATOM 535 N N . LYS A 1 71 ? -11.139 -8.207 -2.278 1.00 96.81 71 LYS A N 1
ATOM 536 C CA . LYS A 1 71 ? -10.780 -8.175 -3.708 1.00 96.81 71 LYS A CA 1
ATOM 537 C C . LYS A 1 71 ? -9.740 -7.113 -4.074 1.00 96.81 71 LYS A C 1
ATOM 539 O O . LYS A 1 71 ? -9.239 -7.141 -5.193 1.00 96.81 71 LYS A O 1
ATOM 544 N N . GLU A 1 72 ? -9.472 -6.155 -3.188 1.00 95.44 72 GLU A N 1
ATOM 545 C CA . GLU A 1 72 ? -8.471 -5.102 -3.411 1.00 95.44 72 GLU A CA 1
ATOM 546 C C . GLU A 1 72 ? -7.056 -5.527 -2.969 1.00 95.44 72 GLU A C 1
ATOM 548 O O . GLU A 1 72 ? -6.099 -4.815 -3.276 1.00 95.44 72 GLU A O 1
ATOM 553 N N . LEU A 1 73 ? -6.925 -6.659 -2.259 1.00 87.75 73 LEU A N 1
ATOM 554 C CA . LEU A 1 73 ? -5.643 -7.304 -1.940 1.00 87.75 73 LEU A CA 1
ATOM 555 C C . LEU A 1 73 ? -5.082 -8.063 -3.148 1.00 87.75 73 LEU A C 1
ATOM 557 O O . LEU A 1 73 ? -3.853 -7.960 -3.360 1.00 87.75 73 LEU A O 1
#

Foldseek 3Di:
DPPDDDDDDDPPQDADEEEEACDDPNVVPPADAPVCLVVCPSHPHYDDDHHDDPCRQPPDVVVPTDGHDPVSD

Sequence (73 aa):
EDGVRKCKKCEGPCRKVCNGIGIGEFKDTLSINATNIKHFKNCTSISGDLHILPVAFRGDSFTRTLPLDPKEL

Nearest PDB structures (foldseek):
  4kro-assembly1_A  TM=9.859E-01  e=2.366E-10  Homo sapiens
  4krp-assembly1_A  TM=9.846E-01  e=3.110E-10  Homo sapiens
  1yy9-assembly1_A  TM=9.596E-01  e=2.064E-10  Homo sapiens
  8ukw-assembly2_B  TM=9.988E-01  e=4.087E-10  Homo sapiens
  2ahx-assembly1_A  TM=8.673E-01  e=1.239E-05  Homo sapiens

pLDDT: mean 95.16, std 6.21, range [53.84, 98.25]

Solvent-accessible surface area (backbone atoms only — not comparable to full-atom values): 4697 Å² total; per-residue (Å²): 128,92,83,68,91,77,92,74,85,59,86,69,79,57,92,30,82,36,72,11,52,56,32,81,97,27,44,90,42,86,46,56,27,59,84,54,48,73,75,57,62,76,48,71,40,67,54,70,45,86,40,84,47,75,54,22,58,68,25,37,80,91,82,68,39,55,51,31,62,80,88,78,114

Secondary structure (DSSP, 8-state):
--S-------SSSPP-EEEPBTSGGGTT--S--TTTGGGGTT--EEESB----HHHHH-BTTTTBPPPPGGG-

Radius of gyration: 16.54 Å; Cα contacts (8 Å, |Δi|>4): 102; chains: 1; bounding box: 42×17×44 Å

Organism: Mustela putorius furo (NCBI:txid9669)

Mean predicted aligned error: 4.04 Å